Protein AF-A0A0R0LXI9-F1 (afdb_monomer_lite)

Foldseek 3Di:
DCVVPFQAADAVVFDKDKDKDWPWDDDDPPPDDGPPDTWMKIKIWGVVDVVIGIDIDTFPDDDPVRVVCVCPPPSHPNHDD

Secondary structure (DSSP, 8-state):
-GGGS------TTPPEEEEEEE-PPPPSTT-SPPPSS--EEEEEEETTSSSPEEEEEEES---HHHHHHHHHSTTSTTTT-

Sequence (81 aa):
HFERNPVKLGGPGVIIQCDETMLNHKIKAHRGRMPTQQVWAFVIVDTSFTPARGYAEIVPDRSATTLLSIINTSRISNLHR

Organism: NCBI:txid146866

Radius of gyration: 15.47 Å; chains: 1; bounding box: 48×25×29 Å

pLDDT: mean 80.15, std 15.42, range [40.75, 95.19]

Structure (mmCIF, N/CA/C/O backbone):
data_AF-A0A0R0LXI9-F1
#
_entry.id   AF-A0A0R0LXI9-F1
#
loop_
_atom_site.group_PDB
_atom_site.id
_atom_site.type_symbol
_atom_site.label_atom_id
_atom_site.label_alt_id
_atom_site.label_comp_id
_atom_site.label_asym_id
_atom_site.label_entity_id
_atom_site.label_seq_id
_atom_site.pdbx_PDB_ins_code
_atom_site.Cartn_x
_atom_site.Cartn_y
_atom_site.Cartn_z
_atom_site.occupancy
_atom_site.B_iso_or_equiv
_atom_site.auth_seq_id
_atom_site.auth_comp_id
_atom_site.auth_asym_id
_atom_site.auth_atom_id
_atom_site.pdbx_PDB_model_num
ATOM 1 N N . HIS A 1 1 ? -7.814 -16.278 -6.767 1.00 43.41 1 HIS A N 1
ATOM 2 C CA . HIS A 1 1 ? -8.527 -16.695 -5.531 1.00 43.41 1 HIS A CA 1
ATOM 3 C C . HIS A 1 1 ? -9.070 -15.487 -4.751 1.00 43.41 1 HIS A C 1
ATOM 5 O O . HIS A 1 1 ? -10.241 -15.507 -4.404 1.00 43.41 1 HIS A O 1
ATOM 11 N N . PHE A 1 2 ? -8.292 -14.412 -4.550 1.00 43.25 2 PHE A N 1
ATOM 12 C CA . PHE A 1 2 ? -8.722 -13.190 -3.836 1.00 43.25 2 PHE A CA 1
ATOM 13 C C . PHE A 1 2 ? -9.674 -12.253 -4.602 1.00 43.25 2 PHE A C 1
ATOM 15 O O . PHE A 1 2 ? -10.352 -11.441 -3.989 1.00 43.25 2 PHE A O 1
ATOM 22 N N . GLU A 1 3 ? -9.799 -12.397 -5.923 1.00 52.78 3 GLU A N 1
ATOM 23 C CA . GLU A 1 3 ? -10.726 -11.587 -6.737 1.00 52.78 3 GLU A CA 1
ATOM 24 C C . GLU A 1 3 ? -12.204 -11.768 -6.366 1.00 52.78 3 GLU A C 1
ATOM 26 O O . GLU A 1 3 ? -13.024 -10.900 -6.640 1.00 52.78 3 GLU A O 1
ATOM 31 N N . ARG A 1 4 ? -12.550 -12.891 -5.724 1.00 52.69 4 ARG A N 1
ATOM 32 C CA . ARG A 1 4 ? -13.927 -13.219 -5.335 1.00 52.69 4 ARG A CA 1
ATOM 33 C C . ARG A 1 4 ? -14.296 -12.753 -3.924 1.00 52.69 4 ARG A C 1
ATOM 35 O O . ARG A 1 4 ? -15.473 -12.787 -3.585 1.00 52.69 4 ARG A O 1
ATOM 42 N N . ASN A 1 5 ? -13.326 -12.338 -3.105 1.00 60.94 5 ASN A N 1
ATOM 43 C CA . ASN A 1 5 ? -13.586 -11.848 -1.751 1.00 60.94 5 ASN A CA 1
ATOM 44 C C . ASN A 1 5 ? -12.559 -10.763 -1.365 1.00 60.94 5 ASN A C 1
ATOM 46 O O . ASN A 1 5 ? -11.446 -11.105 -0.956 1.00 60.94 5 ASN A O 1
ATOM 50 N N . PRO A 1 6 ? -12.891 -9.471 -1.543 1.00 67.69 6 PRO A N 1
ATOM 51 C CA . PRO A 1 6 ? -11.967 -8.372 -1.275 1.00 67.69 6 PRO A CA 1
ATOM 52 C C . PRO A 1 6 ? -11.556 -8.306 0.204 1.00 67.69 6 PRO A C 1
ATOM 54 O O . PRO A 1 6 ? -12.380 -8.496 1.102 1.00 67.69 6 PRO A O 1
ATOM 57 N N . VAL A 1 7 ? -10.276 -8.012 0.461 1.00 75.94 7 VAL A N 1
ATOM 58 C CA . VAL A 1 7 ? -9.727 -7.869 1.820 1.00 75.94 7 VAL A CA 1
ATOM 59 C C . VAL A 1 7 ? -10.172 -6.539 2.417 1.00 75.94 7 VAL A C 1
ATOM 61 O O . VAL A 1 7 ? -9.501 -5.532 2.266 1.00 75.94 7 VAL A O 1
ATOM 64 N N . LYS A 1 8 ? -11.289 -6.536 3.141 1.00 80.88 8 LYS A N 1
ATOM 65 C CA . LYS A 1 8 ? -11.795 -5.325 3.800 1.00 80.88 8 LYS A CA 1
ATOM 66 C C . LYS A 1 8 ? -10.806 -4.827 4.861 1.00 80.88 8 LYS A C 1
ATOM 68 O O . LYS A 1 8 ? -10.635 -5.485 5.891 1.00 80.88 8 LYS A O 1
ATOM 73 N N . LEU A 1 9 ? -10.200 -3.675 4.596 1.00 86.12 9 LEU A N 1
ATOM 74 C CA . LEU A 1 9 ? -9.300 -2.932 5.480 1.00 86.12 9 LEU A CA 1
ATOM 75 C C . LEU A 1 9 ? -9.870 -1.522 5.689 1.00 86.12 9 LEU A C 1
ATOM 77 O O . LEU A 1 9 ? -10.606 -1.020 4.840 1.00 86.12 9 LEU A O 1
ATOM 81 N N . GLY A 1 10 ? -9.526 -0.878 6.797 1.00 85.88 10 GLY A N 1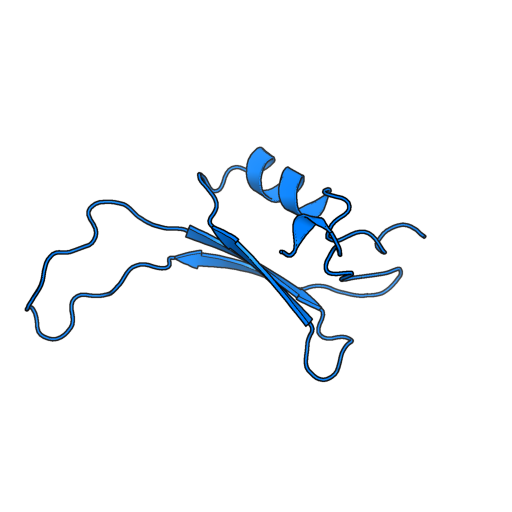
ATOM 82 C CA . GLY A 1 10 ? -9.952 0.482 7.103 1.00 85.88 10 GLY A CA 1
ATOM 83 C C . GLY A 1 10 ? -11.431 0.604 7.482 1.00 85.88 10 GLY A C 1
ATOM 84 O O . GLY A 1 10 ? -12.136 -0.373 7.741 1.00 85.88 10 GLY A O 1
AT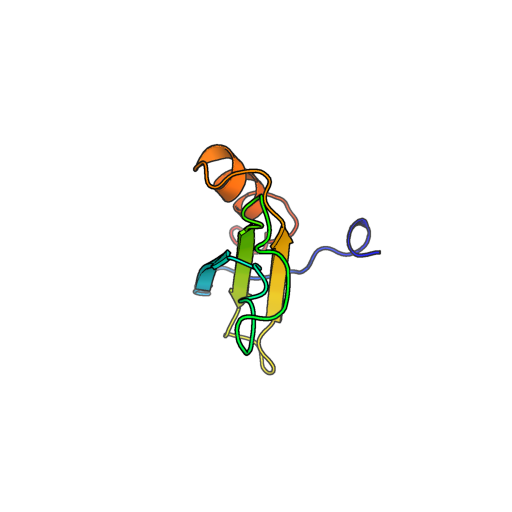OM 85 N N . GLY A 1 11 ? -11.899 1.849 7.536 1.00 84.62 11 GLY A N 1
ATOM 86 C CA . GLY A 1 11 ? -13.210 2.217 8.069 1.00 84.62 11 GLY A CA 1
ATOM 87 C C . GLY A 1 11 ? -13.213 3.658 8.581 1.00 84.62 11 GLY A C 1
ATOM 88 O O . GLY A 1 11 ? -12.134 4.232 8.761 1.00 84.62 11 GLY A O 1
ATOM 89 N N . PRO A 1 12 ? -14.381 4.262 8.855 1.00 83.69 12 PRO A N 1
ATOM 90 C CA . PRO A 1 12 ? -14.443 5.557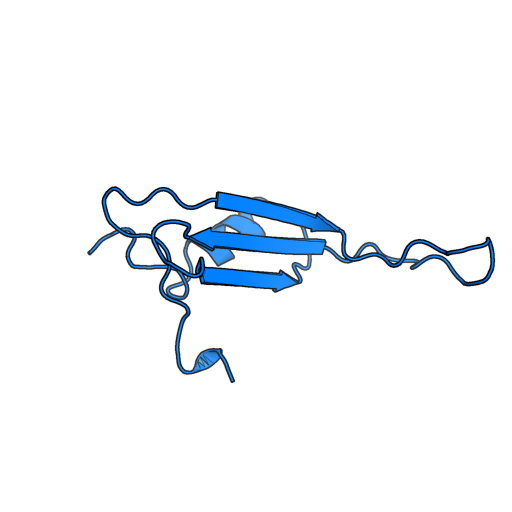 9.522 1.00 83.69 12 PRO A CA 1
ATOM 91 C C . PRO A 1 12 ? -13.678 5.527 10.852 1.00 83.69 12 PRO A C 1
ATOM 93 O O . PRO A 1 12 ? -13.909 4.661 11.694 1.00 83.69 12 PRO A O 1
ATOM 96 N N . GLY A 1 13 ? -12.741 6.459 11.032 1.00 86.00 13 GLY A N 1
ATOM 97 C CA . GLY A 1 13 ? -11.911 6.544 12.239 1.00 86.00 13 GLY A CA 1
ATOM 98 C C . GLY A 1 13 ? -10.809 5.482 12.359 1.00 86.00 13 GLY A C 1
ATOM 99 O O . GLY A 1 13 ? -10.075 5.500 13.345 1.00 86.00 13 GLY A O 1
ATOM 100 N N . VAL A 1 14 ? -10.654 4.587 11.377 1.00 88.94 14 VAL A N 1
ATOM 101 C CA . VAL A 1 14 ? -9.579 3.586 11.357 1.00 88.94 14 VAL A CA 1
ATOM 102 C C . VAL A 1 14 ? -8.376 4.135 10.600 1.00 88.94 14 VAL A C 1
ATOM 104 O O . VAL A 1 14 ? -8.482 4.541 9.443 1.00 88.94 14 VAL A O 1
ATOM 107 N N . ILE A 1 15 ? -7.215 4.112 11.250 1.00 88.31 15 ILE A N 1
ATOM 108 C CA . ILE A 1 15 ? -5.936 4.452 10.628 1.00 88.31 15 ILE A CA 1
ATOM 109 C C . ILE A 1 15 ? -5.324 3.170 10.068 1.00 88.31 15 ILE A C 1
ATOM 111 O O . ILE A 1 15 ? -5.092 2.214 10.805 1.00 88.31 15 ILE A O 1
ATOM 115 N N . ILE A 1 16 ? -5.042 3.171 8.768 1.00 90.38 16 ILE A N 1
ATOM 116 C CA . ILE A 1 16 ? -4.298 2.105 8.091 1.00 90.38 16 ILE A CA 1
ATOM 117 C C . ILE A 1 16 ? -2.849 2.539 7.858 1.00 90.38 16 ILE A C 1
ATOM 119 O O . ILE A 1 16 ? -2.554 3.730 7.744 1.00 90.38 16 ILE A O 1
ATOM 123 N N . GLN A 1 17 ? -1.946 1.569 7.775 1.00 92.88 17 GLN A N 1
ATOM 124 C CA . GLN A 1 17 ? -0.540 1.780 7.447 1.00 92.88 17 GLN A CA 1
ATOM 125 C C . GLN A 1 17 ? -0.280 1.327 6.014 1.00 92.88 17 GLN A C 1
ATOM 127 O O . GLN A 1 17 ? -0.661 0.217 5.651 1.00 92.88 17 GLN A O 1
ATOM 132 N N . CYS A 1 18 ? 0.381 2.166 5.220 1.00 92.00 18 CYS A N 1
ATOM 133 C CA . CYS A 1 18 ? 0.764 1.859 3.845 1.00 92.00 18 CYS A CA 1
ATOM 134 C C . CYS A 1 18 ? 2.283 1.965 3.709 1.00 92.00 18 CYS A C 1
ATOM 136 O O . CYS A 1 18 ? 2.865 2.921 4.221 1.00 92.00 18 CYS A O 1
ATOM 138 N N . ASP A 1 19 ? 2.907 1.020 3.014 1.00 93.69 19 ASP A N 1
ATOM 139 C CA . ASP A 1 19 ? 4.351 1.027 2.775 1.00 93.69 19 ASP A CA 1
ATOM 140 C C . ASP A 1 19 ? 4.716 0.415 1.415 1.00 93.69 19 ASP A C 1
ATOM 142 O O . ASP A 1 19 ? 3.980 -0.401 0.852 1.00 93.69 19 ASP A O 1
ATOM 146 N N . GLU A 1 20 ? 5.878 0.802 0.898 1.00 93.50 20 GLU A N 1
ATOM 147 C CA . GLU A 1 20 ? 6.470 0.271 -0.327 1.00 93.50 20 GLU A CA 1
ATOM 148 C C . GLU A 1 20 ? 7.722 -0.536 0.010 1.00 93.50 20 GLU A C 1
ATOM 150 O O . GLU A 1 20 ? 8.694 -0.021 0.562 1.00 93.50 20 GLU A O 1
ATOM 155 N N . THR A 1 21 ? 7.745 -1.808 -0.383 1.00 93.06 21 THR A N 1
ATOM 156 C CA . THR A 1 21 ? 8.860 -2.706 -0.080 1.00 93.06 21 THR A CA 1
ATOM 157 C C . THR A 1 21 ? 9.483 -3.285 -1.343 1.00 93.06 21 THR A C 1
ATOM 159 O O . THR A 1 21 ? 8.795 -3.733 -2.261 1.00 93.06 21 THR A O 1
ATOM 162 N N . MET A 1 22 ? 10.814 -3.287 -1.403 1.00 91.44 22 MET A N 1
ATOM 163 C CA . MET A 1 22 ? 11.554 -3.912 -2.496 1.00 91.44 22 MET A CA 1
ATOM 164 C C . MET A 1 22 ? 11.795 -5.393 -2.179 1.00 91.44 22 MET A C 1
ATOM 166 O O . MET A 1 22 ? 12.495 -5.729 -1.224 1.00 91.44 22 MET A O 1
ATOM 170 N N . LEU A 1 23 ? 11.278 -6.286 -3.022 1.00 87.56 23 LEU A N 1
ATOM 171 C CA . LEU A 1 23 ? 11.297 -7.744 -2.846 1.00 87.56 23 LEU A CA 1
ATOM 172 C C . LEU A 1 23 ? 12.491 -8.435 -3.526 1.00 87.56 23 LEU A C 1
ATOM 174 O O . LEU A 1 23 ? 12.396 -9.570 -3.990 1.00 87.56 23 LEU A O 1
ATOM 178 N N . ASN A 1 24 ? 13.640 -7.771 -3.590 1.00 82.88 24 ASN A N 1
ATOM 179 C CA . ASN A 1 24 ? 14.821 -8.341 -4.231 1.00 82.88 24 ASN A CA 1
ATOM 180 C C . ASN A 1 24 ? 15.575 -9.292 -3.296 1.00 82.88 24 ASN A C 1
ATOM 182 O O . ASN A 1 24 ? 15.910 -8.935 -2.161 1.00 82.88 24 ASN A O 1
ATOM 186 N N . HIS A 1 25 ? 15.954 -10.477 -3.793 1.00 71.94 25 HIS A N 1
ATOM 187 C CA . HIS A 1 25 ? 16.916 -11.313 -3.081 1.00 71.94 25 HIS A CA 1
ATOM 188 C C . HIS A 1 25 ? 18.272 -10.602 -3.058 1.00 71.94 25 HIS A C 1
ATOM 190 O O . HIS A 1 25 ? 18.886 -10.332 -4.091 1.00 71.94 25 HIS A O 1
ATOM 196 N N . LYS A 1 26 ? 18.773 -10.296 -1.859 1.00 68.44 26 LYS A N 1
ATOM 197 C CA . LYS A 1 26 ? 20.187 -9.945 -1.707 1.00 68.44 26 LYS A CA 1
ATOM 198 C C . LYS A 1 26 ? 21.008 -11.192 -2.020 1.00 68.44 26 LYS A C 1
ATOM 200 O O . LYS A 1 26 ? 20.711 -12.267 -1.494 1.00 68.44 26 LYS A O 1
ATOM 205 N N . ILE A 1 27 ? 22.052 -11.055 -2.839 1.00 66.06 27 ILE A N 1
ATOM 206 C CA . ILE A 1 27 ? 23.049 -12.121 -2.968 1.00 66.06 27 ILE A CA 1
ATOM 207 C C . ILE A 1 27 ? 23.632 -12.357 -1.57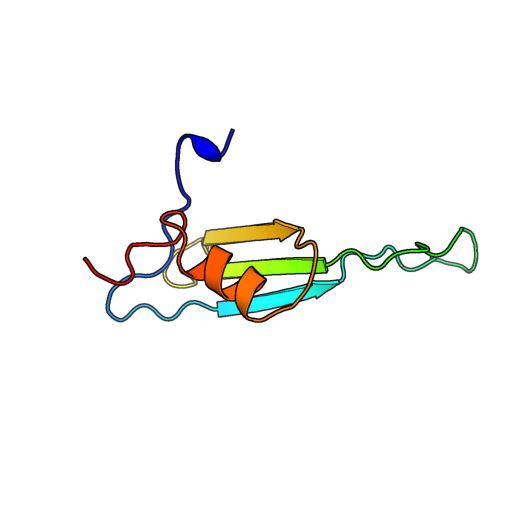5 1.00 66.06 27 ILE A C 1
ATOM 209 O O . ILE A 1 27 ? 24.244 -11.462 -0.991 1.00 66.06 27 ILE A O 1
ATOM 213 N N . LYS A 1 28 ? 23.454 -13.565 -1.044 1.00 68.94 28 LYS A N 1
ATOM 214 C CA . LYS A 1 28 ? 24.127 -13.989 0.183 1.00 68.94 28 LYS A CA 1
ATOM 215 C C . LYS A 1 28 ? 25.482 -14.600 -0.193 1.00 68.94 28 LYS A C 1
ATOM 217 O O . LYS A 1 28 ? 25.575 -15.359 -1.153 1.00 68.94 28 LYS A O 1
ATOM 222 N N . ALA A 1 29 ? 26.533 -14.251 0.551 1.00 73.44 29 ALA A N 1
ATOM 223 C CA . ALA A 1 29 ? 27.887 -14.802 0.401 1.00 73.44 29 ALA A CA 1
ATOM 224 C C . ALA A 1 29 ? 28.559 -14.608 -0.981 1.00 73.44 29 ALA A C 1
ATOM 226 O O . ALA A 1 29 ? 29.332 -15.463 -1.405 1.00 73.44 29 ALA A O 1
ATOM 227 N N . HIS A 1 30 ? 28.264 -13.515 -1.701 1.00 68.69 30 HIS A N 1
ATOM 228 C CA . HIS A 1 30 ? 28.796 -13.230 -3.051 1.00 68.69 30 HIS A CA 1
ATOM 229 C C . HIS A 1 30 ? 28.558 -14.340 -4.097 1.00 68.69 30 HIS A C 1
ATOM 231 O O . HIS A 1 30 ? 29.142 -14.312 -5.178 1.00 68.69 30 HIS A O 1
ATOM 237 N N . ARG A 1 31 ? 27.688 -15.316 -3.804 1.00 66.62 31 ARG A N 1
ATOM 238 C CA . ARG A 1 31 ? 27.351 -16.422 -4.703 1.00 66.62 31 ARG A CA 1
ATOM 239 C C . ARG A 1 31 ? 25.937 -16.233 -5.229 1.00 66.62 31 ARG A C 1
ATOM 241 O O . ARG A 1 31 ? 24.969 -16.348 -4.485 1.00 66.62 31 ARG A O 1
ATOM 248 N N . GLY A 1 32 ? 25.825 -15.943 -6.520 1.00 69.88 32 GLY A N 1
ATOM 249 C CA . GLY A 1 32 ? 24.547 -15.801 -7.216 1.00 69.88 32 GLY A CA 1
ATOM 250 C C . GLY A 1 32 ? 24.524 -14.609 -8.165 1.00 69.88 32 GLY A C 1
ATOM 251 O O . GLY A 1 32 ? 25.476 -13.837 -8.240 1.00 69.88 32 GLY A O 1
ATOM 252 N N . ARG A 1 33 ? 23.424 -14.468 -8.907 1.00 69.00 33 ARG A N 1
ATOM 253 C CA . ARG A 1 33 ? 23.175 -13.311 -9.775 1.00 69.00 33 ARG A CA 1
ATOM 254 C C . ARG A 1 33 ? 22.285 -12.313 -9.047 1.00 69.00 33 ARG A C 1
ATOM 256 O O . ARG A 1 33 ? 21.304 -12.712 -8.412 1.00 69.00 33 ARG A O 1
ATOM 263 N N . MET A 1 34 ? 22.631 -11.030 -9.142 1.00 69.06 34 MET A N 1
ATOM 264 C CA . MET A 1 34 ? 21.759 -9.969 -8.651 1.00 69.06 34 MET A CA 1
ATOM 265 C C . MET A 1 34 ? 20.501 -9.983 -9.519 1.00 69.06 34 MET A C 1
ATOM 267 O O . MET A 1 34 ? 20.621 -10.194 -10.731 1.00 69.06 34 MET A O 1
ATOM 271 N N . PRO A 1 35 ? 19.310 -9.782 -8.935 1.00 71.88 35 PRO A N 1
ATOM 272 C CA . PRO A 1 35 ? 18.133 -9.532 -9.745 1.00 71.88 35 PRO A CA 1
ATOM 273 C C . PRO A 1 35 ? 18.416 -8.316 -10.634 1.00 71.88 35 PRO A C 1
ATOM 275 O O . PRO A 1 35 ? 18.842 -7.267 -10.152 1.00 71.88 35 PRO A O 1
ATOM 278 N N . THR A 1 36 ? 18.244 -8.487 -11.944 1.00 78.25 36 THR A N 1
ATOM 279 C CA . THR A 1 36 ? 18.493 -7.437 -12.945 1.00 78.25 36 THR A CA 1
ATOM 280 C C . THR A 1 36 ? 17.408 -6.366 -12.933 1.00 78.25 36 THR A C 1
ATOM 282 O O . THR A 1 36 ? 17.616 -5.271 -13.445 1.00 78.25 36 THR A O 1
ATOM 285 N N . GLN A 1 37 ? 16.260 -6.673 -12.330 1.00 81.81 37 GLN A N 1
ATOM 286 C CA . GLN A 1 37 ? 15.121 -5.782 -12.179 1.00 81.81 37 GLN A CA 1
ATOM 287 C C . GLN A 1 37 ? 14.732 -5.691 -10.707 1.00 81.81 37 GLN A C 1
ATOM 289 O O . GLN A 1 37 ? 14.844 -6.662 -9.959 1.00 81.81 37 GLN A O 1
ATOM 294 N N . GLN A 1 38 ? 14.294 -4.507 -10.288 1.00 87.38 38 GLN A N 1
ATOM 295 C CA . GLN A 1 38 ? 13.732 -4.318 -8.959 1.00 87.38 38 GLN A CA 1
ATOM 296 C C . GLN A 1 38 ? 12.272 -4.748 -8.961 1.00 87.38 38 GLN A C 1
ATOM 298 O O . GLN A 1 38 ? 11.478 -4.220 -9.734 1.00 87.38 38 GLN A O 1
ATOM 303 N N . VAL A 1 39 ? 11.930 -5.684 -8.081 1.00 90.56 39 VAL A N 1
ATOM 304 C CA . VAL A 1 39 ? 10.539 -6.033 -7.800 1.00 90.56 39 VAL A CA 1
ATOM 305 C C . VAL A 1 39 ? 10.090 -5.222 -6.597 1.00 90.56 39 VAL A C 1
ATOM 307 O O . VAL A 1 39 ? 10.739 -5.249 -5.552 1.00 90.56 39 VAL A O 1
ATOM 310 N N . TRP A 1 40 ? 8.978 -4.515 -6.744 1.00 93.94 40 TRP A N 1
ATOM 311 C CA . TRP A 1 40 ? 8.379 -3.715 -5.685 1.00 93.94 40 TRP A CA 1
ATOM 312 C C . TRP A 1 40 ? 7.010 -4.272 -5.332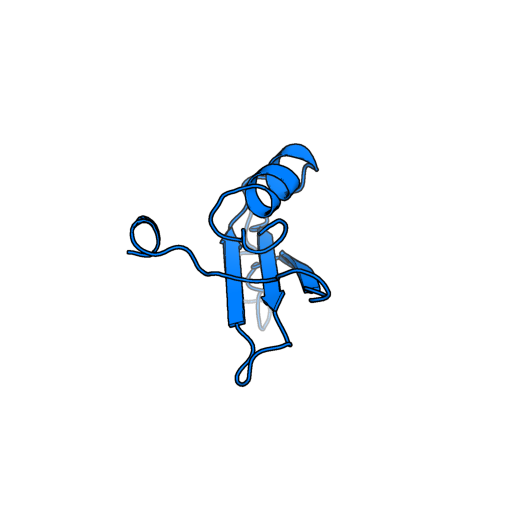 1.00 93.94 40 TRP A C 1
ATOM 314 O O . TRP A 1 40 ? 6.278 -4.741 -6.201 1.00 93.94 40 TRP A O 1
ATOM 324 N N . ALA A 1 41 ? 6.668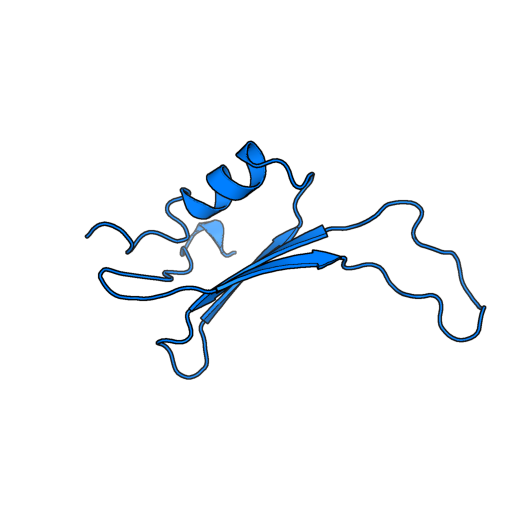 -4.214 -4.055 1.00 94.12 41 ALA A N 1
ATOM 325 C CA . ALA A 1 41 ? 5.332 -4.490 -3.573 1.00 94.12 41 ALA A CA 1
ATOM 326 C C . ALA A 1 41 ? 4.820 -3.311 -2.761 1.00 94.12 41 ALA A C 1
ATOM 328 O O . ALA A 1 41 ? 5.569 -2.676 -2.018 1.00 94.12 41 ALA A O 1
ATOM 329 N N . PHE A 1 42 ? 3.529 -3.055 -2.901 1.00 94.25 42 PHE A N 1
ATOM 330 C CA . PHE A 1 42 ? 2.807 -2.114 -2.072 1.00 94.25 42 PHE A CA 1
ATOM 331 C C . PHE A 1 42 ? 2.013 -2.890 -1.029 1.00 94.25 42 PHE A C 1
ATOM 333 O O . PHE A 1 42 ? 1.337 -3.870 -1.356 1.00 94.25 42 PHE A O 1
ATOM 340 N N . VAL A 1 43 ? 2.141 -2.482 0.230 1.00 93.25 43 VAL A N 1
ATOM 341 C CA . VAL A 1 43 ? 1.590 -3.181 1.389 1.00 93.25 43 VAL A CA 1
ATOM 342 C C . VAL A 1 43 ? 0.677 -2.237 2.149 1.00 93.25 43 VAL A C 1
ATOM 344 O O . VAL A 1 43 ? 1.028 -1.087 2.390 1.00 93.25 43 VAL A O 1
ATOM 347 N N . ILE A 1 44 ? -0.488 -2.740 2.544 1.00 92.00 44 ILE A N 1
ATOM 348 C CA . ILE A 1 44 ? -1.464 -2.022 3.358 1.00 92.00 44 ILE A CA 1
ATOM 349 C C . ILE A 1 44 ? -1.842 -2.905 4.537 1.00 92.00 44 ILE A C 1
ATOM 351 O O . ILE A 1 44 ? -2.215 -4.064 4.354 1.00 92.00 44 ILE A O 1
ATOM 355 N N . VAL A 1 45 ? -1.750 -2.362 5.746 1.00 91.88 45 VAL A N 1
ATOM 356 C CA . VAL A 1 45 ? -2.020 -3.072 6.994 1.00 91.88 45 VAL A CA 1
ATOM 357 C C . VAL A 1 45 ? -3.029 -2.298 7.826 1.00 91.88 45 VAL A C 1
ATOM 359 O O . VAL A 1 45 ? -2.862 -1.112 8.103 1.00 91.88 45 VAL A O 1
ATOM 362 N N . ASP A 1 46 ? -4.064 -3.003 8.261 1.00 92.12 46 ASP A N 1
ATOM 363 C CA . ASP A 1 46 ? -5.021 -2.540 9.250 1.00 92.12 46 ASP A CA 1
ATOM 364 C C . ASP A 1 46 ? -4.701 -3.181 10.605 1.00 92.12 46 ASP A C 1
ATOM 366 O O . ASP A 1 46 ? -4.851 -4.395 10.804 1.00 92.12 46 ASP A O 1
ATOM 370 N N . THR A 1 47 ? -4.234 -2.346 11.531 1.00 92.31 47 THR A N 1
ATOM 371 C CA . THR A 1 47 ? -3.834 -2.733 12.888 1.00 92.31 47 THR A CA 1
ATOM 372 C C . THR A 1 47 ? -4.980 -2.656 13.897 1.00 92.31 47 THR A C 1
ATOM 374 O O . THR A 1 47 ? -4.772 -2.970 15.066 1.00 92.31 47 THR A O 1
ATOM 377 N N . SER A 1 48 ? -6.197 -2.296 13.469 1.00 91.50 48 SER A N 1
ATOM 378 C CA . SER A 1 48 ? -7.396 -2.375 14.316 1.00 91.50 48 SER A CA 1
ATOM 379 C C . SER A 1 48 ? -7.878 -3.817 14.540 1.00 91.50 48 SER A C 1
ATOM 381 O O . SER A 1 48 ? -8.675 -4.073 15.443 1.00 91.50 48 SER A O 1
ATOM 383 N N . PHE A 1 49 ? -7.374 -4.775 13.752 1.00 88.56 49 PHE A N 1
ATOM 384 C CA . PHE A 1 49 ? -7.638 -6.206 13.905 1.00 88.56 49 PHE A CA 1
ATOM 385 C C . PHE A 1 49 ? -6.533 -6.925 14.689 1.00 88.56 49 PHE A C 1
ATOM 387 O O . PHE A 1 49 ? -5.357 -6.580 14.592 1.00 88.56 49 PHE A O 1
ATOM 394 N N . THR A 1 50 ? -6.912 -8.013 15.369 1.00 92.00 50 THR A N 1
ATOM 395 C CA . THR A 1 50 ? -5.977 -8.944 16.019 1.00 92.00 50 THR A CA 1
ATOM 396 C C . THR A 1 50 ? -6.252 -10.380 15.542 1.00 92.00 50 THR A C 1
ATOM 398 O O . THR A 1 50 ? -7.316 -10.917 15.857 1.00 92.00 50 THR A O 1
ATOM 401 N N . PRO A 1 51 ? -5.332 -11.024 14.794 1.00 91.31 51 PRO A N 1
ATOM 402 C CA . PRO A 1 51 ? -4.099 -10.448 14.251 1.00 91.31 51 PRO A CA 1
ATOM 403 C C . PRO A 1 51 ? -4.387 -9.359 13.204 1.00 91.31 51 PRO A C 1
ATOM 405 O O . PRO A 1 51 ? -5.465 -9.342 12.603 1.00 91.31 51 PRO A O 1
ATOM 408 N N . ALA A 1 52 ? -3.412 -8.472 12.984 1.00 91.69 52 ALA A N 1
ATOM 409 C CA . ALA A 1 52 ? -3.514 -7.415 11.981 1.00 91.69 52 ALA A CA 1
ATOM 410 C C . ALA A 1 52 ? -3.847 -8.003 10.604 1.00 91.69 52 ALA A C 1
ATOM 412 O O . ALA A 1 52 ? -3.374 -9.084 10.235 1.00 91.69 52 ALA A O 1
ATOM 413 N N . ARG A 1 53 ? -4.667 -7.286 9.834 1.00 90.38 53 ARG A N 1
ATOM 414 C CA . ARG A 1 53 ? -5.036 -7.700 8.477 1.00 90.38 53 ARG A CA 1
ATOM 415 C C . ARG A 1 53 ? -4.185 -6.949 7.474 1.00 90.38 53 ARG A C 1
ATOM 417 O O . ARG A 1 53 ? -4.064 -5.734 7.559 1.00 90.38 53 ARG A O 1
ATOM 424 N N . GLY A 1 54 ? -3.608 -7.679 6.528 1.00 89.19 54 GLY A N 1
ATOM 425 C CA . GLY A 1 54 ? -2.731 -7.119 5.510 1.00 89.19 54 GLY A CA 1
ATOM 426 C C . GLY A 1 54 ? -3.201 -7.437 4.098 1.00 89.19 54 GLY A C 1
ATOM 427 O O . GLY A 1 54 ? -3.757 -8.505 3.837 1.00 89.19 54 GLY A O 1
ATOM 428 N N . TYR A 1 55 ? -2.924 -6.514 3.189 1.00 89.81 55 TYR A N 1
ATOM 429 C CA . TYR A 1 55 ? -2.955 -6.701 1.748 1.00 89.81 55 TYR A CA 1
ATOM 430 C C . TYR A 1 55 ? -1.579 -6.347 1.187 1.00 89.81 55 TYR A C 1
ATOM 432 O O . TYR A 1 55 ? -0.984 -5.354 1.596 1.00 89.81 55 TYR A O 1
ATOM 440 N N . ALA A 1 56 ? -1.070 -7.154 0.260 1.00 90.94 56 ALA A N 1
ATOM 441 C CA . ALA A 1 56 ? 0.176 -6.874 -0.437 1.00 90.94 56 ALA A CA 1
ATOM 442 C C . ALA A 1 56 ? 0.046 -7.280 -1.904 1.00 90.94 56 ALA A C 1
ATOM 444 O O . ALA A 1 56 ? -0.458 -8.364 -2.208 1.00 90.94 56 ALA A O 1
ATOM 445 N N . GLU A 1 57 ? 0.523 -6.428 -2.803 1.00 90.69 57 GLU A N 1
ATOM 446 C CA . GLU A 1 57 ? 0.506 -6.674 -4.244 1.00 90.69 57 GLU A CA 1
ATOM 447 C C . GLU A 1 57 ? 1.812 -6.193 -4.876 1.00 90.69 57 GLU A C 1
ATOM 449 O O . GLU A 1 57 ? 2.348 -5.152 -4.498 1.00 90.69 57 GLU A O 1
ATOM 454 N N . ILE A 1 58 ? 2.337 -6.967 -5.831 1.00 93.75 58 ILE A N 1
ATOM 455 C CA . ILE A 1 58 ? 3.488 -6.554 -6.640 1.00 93.75 58 ILE A CA 1
ATOM 456 C C . ILE A 1 58 ? 3.027 -5.438 -7.572 1.00 93.75 58 ILE A C 1
ATOM 458 O O . ILE A 1 58 ? 2.058 -5.616 -8.308 1.00 93.75 58 ILE A O 1
ATOM 462 N N . VAL A 1 59 ? 3.736 -4.314 -7.569 1.00 93.25 59 VAL A N 1
ATOM 463 C CA . VAL A 1 59 ? 3.394 -3.155 -8.396 1.00 93.25 59 VAL A CA 1
ATOM 464 C C . VAL A 1 59 ? 4.354 -3.024 -9.579 1.00 93.25 59 VAL A C 1
ATOM 466 O O . VAL A 1 59 ? 5.559 -3.237 -9.414 1.00 93.25 59 VAL A O 1
ATOM 469 N N . PRO A 1 60 ? 3.852 -2.678 -10.779 1.00 91.12 60 PRO A N 1
ATOM 470 C CA . PRO A 1 60 ? 4.701 -2.468 -11.952 1.00 91.12 60 PRO A CA 1
ATOM 471 C C . PRO A 1 60 ? 5.567 -1.208 -11.817 1.00 91.12 60 PRO A C 1
ATOM 473 O O . PRO A 1 60 ? 6.688 -1.167 -12.320 1.00 91.12 60 PRO A O 1
ATOM 476 N N . ASP A 1 61 ? 5.061 -0.195 -11.111 1.00 92.19 61 ASP A N 1
ATOM 477 C CA . ASP A 1 61 ? 5.756 1.044 -10.797 1.00 92.19 61 ASP A CA 1
ATOM 478 C C . ASP A 1 61 ? 5.241 1.647 -9.482 1.00 92.19 61 ASP A C 1
ATOM 480 O O . ASP A 1 61 ? 4.247 1.203 -8.909 1.00 92.19 61 ASP A O 1
ATOM 484 N N . ARG A 1 62 ? 5.950 2.672 -9.007 1.00 93.00 62 ARG A N 1
ATOM 485 C CA . ARG A 1 62 ? 5.670 3.394 -7.756 1.00 93.00 62 ARG A CA 1
ATOM 486 C C . ARG A 1 62 ? 5.011 4.749 -8.018 1.00 93.00 62 ARG A C 1
ATOM 488 O O . ARG A 1 62 ? 5.170 5.690 -7.244 1.00 93.00 62 ARG A O 1
ATOM 495 N N . SER A 1 63 ? 4.357 4.905 -9.169 1.00 95.19 63 SER A N 1
ATOM 496 C CA . SER A 1 63 ? 3.683 6.158 -9.489 1.00 95.19 63 SER A CA 1
ATOM 497 C C . SER A 1 63 ? 2.490 6.363 -8.561 1.00 95.19 63 SER A C 1
ATOM 499 O O . SER A 1 63 ? 1.813 5.411 -8.163 1.00 95.19 63 SER A O 1
ATOM 501 N N . ALA A 1 64 ? 2.185 7.626 -8.261 1.00 93.62 64 ALA A N 1
ATOM 502 C CA . ALA A 1 64 ? 0.999 7.965 -7.484 1.00 93.62 64 ALA A CA 1
ATOM 503 C C . ALA A 1 64 ? -0.272 7.378 -8.117 1.00 93.62 64 ALA A C 1
ATOM 505 O O . ALA A 1 64 ? -1.136 6.896 -7.399 1.00 93.62 64 ALA A O 1
ATOM 506 N N . THR A 1 65 ? -0.368 7.347 -9.450 1.00 94.31 65 THR A N 1
ATOM 507 C CA . THR A 1 65 ? -1.495 6.744 -10.173 1.00 94.31 65 THR A CA 1
ATOM 508 C C . THR A 1 65 ? -1.657 5.262 -9.844 1.00 94.31 65 THR A C 1
ATOM 510 O O . THR A 1 65 ? -2.756 4.840 -9.483 1.00 94.31 65 THR A O 1
ATOM 513 N N . THR A 1 66 ? -0.573 4.484 -9.910 1.00 92.00 66 THR A N 1
ATOM 514 C CA . THR A 1 66 ? -0.585 3.054 -9.577 1.00 92.00 66 THR A CA 1
ATOM 515 C C . THR A 1 66 ? -0.977 2.833 -8.118 1.00 92.00 66 THR A C 1
ATOM 517 O O . THR A 1 66 ? -1.915 2.085 -7.842 1.00 92.00 66 THR A O 1
ATOM 520 N N . LEU A 1 67 ? -0.348 3.542 -7.178 1.00 91.38 67 LEU A N 1
ATOM 521 C CA . LEU A 1 67 ? -0.620 3.369 -5.746 1.00 91.38 67 LEU A CA 1
ATOM 522 C C . LEU A 1 67 ? -2.037 3.822 -5.359 1.00 91.38 67 LEU A C 1
ATOM 524 O O . LEU A 1 67 ? -2.751 3.101 -4.662 1.00 91.38 67 LEU A O 1
ATOM 528 N N . LEU A 1 68 ? -2.492 4.973 -5.865 1.00 90.25 68 LEU A N 1
ATOM 529 C CA . LEU A 1 68 ? -3.854 5.467 -5.641 1.00 90.25 68 LEU A CA 1
ATOM 530 C C . LEU A 1 68 ? -4.901 4.530 -6.239 1.00 90.25 68 LEU A C 1
ATOM 532 O O . LEU A 1 68 ? -5.962 4.366 -5.643 1.00 90.25 68 LEU A O 1
ATOM 536 N N . SER A 1 69 ? -4.624 3.896 -7.383 1.00 88.81 69 SER A N 1
ATOM 537 C CA . SER A 1 69 ? -5.543 2.910 -7.958 1.00 88.81 69 SER A CA 1
ATOM 538 C C . SER A 1 69 ? -5.759 1.727 -7.010 1.00 88.81 69 SER A C 1
ATOM 540 O O . SER A 1 69 ? -6.898 1.305 -6.822 1.00 88.81 69 SER A O 1
ATOM 542 N N . ILE A 1 70 ? -4.710 1.258 -6.327 1.00 87.94 70 ILE A N 1
ATOM 543 C CA . ILE A 1 70 ? -4.795 0.165 -5.349 1.00 87.94 70 ILE A CA 1
ATOM 544 C C . ILE A 1 70 ? -5.568 0.615 -4.105 1.00 87.94 70 ILE A C 1
ATOM 546 O O . ILE A 1 70 ? -6.471 -0.097 -3.667 1.00 87.94 70 ILE A O 1
ATOM 550 N N . ILE A 1 71 ? -5.274 1.814 -3.585 1.00 85.25 71 ILE A N 1
ATOM 551 C CA . ILE A 1 71 ? -5.970 2.395 -2.423 1.00 85.25 71 ILE A CA 1
ATOM 552 C C . ILE A 1 71 ? -7.470 2.567 -2.700 1.00 85.25 71 ILE A C 1
ATOM 554 O O . ILE A 1 71 ? -8.301 2.196 -1.873 1.00 85.25 71 ILE A O 1
ATOM 558 N N . ASN A 1 72 ? -7.820 3.108 -3.869 1.00 81.25 72 ASN A N 1
ATOM 559 C CA . ASN A 1 72 ? -9.201 3.420 -4.245 1.00 81.25 72 ASN A CA 1
ATOM 560 C C . ASN A 1 72 ? -9.990 2.207 -4.748 1.00 81.25 72 ASN A C 1
ATOM 562 O O . ASN A 1 72 ? -11.211 2.282 -4.899 1.00 81.25 72 ASN A O 1
ATOM 566 N N . THR A 1 73 ? -9.327 1.087 -5.035 1.00 73.88 73 THR A N 1
ATOM 567 C CA . THR A 1 73 ? -10.025 -0.128 -5.451 1.00 73.88 73 THR A CA 1
ATOM 568 C C . THR A 1 73 ? -10.896 -0.633 -4.297 1.00 73.88 73 THR A C 1
ATOM 570 O O . THR A 1 73 ? -10.460 -0.688 -3.146 1.00 73.88 73 THR A O 1
ATOM 573 N N . SER A 1 74 ? -12.112 -1.106 -4.610 1.00 53.12 74 SER A N 1
ATOM 574 C CA . SER A 1 74 ? -13.098 -1.692 -3.672 1.00 53.12 74 SER A CA 1
ATOM 575 C C . SER A 1 74 ? -12.593 -2.894 -2.854 1.00 53.12 74 SER A C 1
ATOM 577 O O . SER A 1 74 ? -13.313 -3.465 -2.034 1.00 53.12 74 SER A O 1
ATOM 579 N N . ARG A 1 75 ? -11.327 -3.270 -3.056 1.00 57.19 75 ARG A N 1
ATOM 580 C CA . ARG A 1 75 ? -10.555 -4.174 -2.218 1.00 57.19 75 ARG A CA 1
ATOM 581 C C . ARG A 1 75 ? -10.375 -3.617 -0.808 1.00 57.19 75 ARG A C 1
ATOM 583 O O . ARG A 1 75 ? -10.454 -4.417 0.102 1.00 57.19 75 ARG A O 1
ATOM 590 N N . ILE A 1 76 ? -10.239 -2.299 -0.624 1.00 56.88 76 ILE A N 1
ATOM 591 C CA . ILE A 1 76 ? -9.882 -1.634 0.655 1.00 56.88 76 ILE A CA 1
ATOM 592 C C . ILE A 1 76 ? -11.061 -0.807 1.213 1.00 56.88 76 ILE A C 1
ATOM 594 O O . ILE A 1 76 ? -10.964 -0.109 2.213 1.00 56.88 76 ILE A O 1
ATOM 598 N N . SER A 1 77 ? -12.232 -0.855 0.576 1.00 49.84 77 SER A N 1
ATOM 599 C CA . SER A 1 77 ? -13.308 0.089 0.876 1.00 49.84 77 SER A CA 1
ATOM 600 C C . SER A 1 77 ? -14.230 -0.388 2.005 1.00 49.84 77 SER A C 1
ATOM 602 O O . SER A 1 77 ? -15.287 -0.967 1.755 1.00 49.84 77 SER A O 1
ATOM 604 N N . ASN A 1 78 ? -13.861 -0.058 3.241 1.00 53.03 78 ASN A N 1
ATOM 605 C CA . ASN A 1 78 ? -14.814 0.467 4.227 1.00 53.03 78 ASN A CA 1
ATOM 606 C C . ASN A 1 78 ? -14.563 1.957 4.528 1.00 53.03 78 ASN A C 1
ATOM 608 O O . ASN A 1 78 ? -15.213 2.514 5.398 1.00 53.03 78 ASN A O 1
ATOM 612 N N . LEU A 1 79 ? -13.671 2.643 3.803 1.00 48.94 79 LEU A N 1
ATOM 613 C CA . LEU A 1 79 ? -13.296 4.035 4.097 1.00 48.94 79 LEU A CA 1
ATOM 614 C C . LEU A 1 79 ? -14.459 5.061 4.030 1.00 48.94 79 LEU A C 1
ATOM 616 O O . LEU A 1 79 ? -14.301 6.175 4.515 1.00 48.94 79 LEU A O 1
ATOM 620 N N . HIS A 1 80 ? -15.617 4.708 3.449 1.00 44.84 80 HIS A N 1
ATOM 621 C CA . HIS A 1 80 ? -16.737 5.633 3.194 1.00 44.84 80 HIS A CA 1
ATOM 622 C C . HIS A 1 80 ? -18.154 5.046 3.405 1.00 44.84 80 HIS A C 1
ATOM 624 O O . HIS A 1 80 ? -19.109 5.549 2.810 1.00 44.84 80 HIS A O 1
ATOM 630 N N . ARG A 1 81 ? -18.337 3.998 4.217 1.00 40.75 81 ARG A N 1
ATOM 631 C CA . ARG A 1 81 ? -19.685 3.556 4.629 1.00 40.75 81 ARG A CA 1
ATOM 632 C C . ARG A 1 81 ? -19.834 3.504 6.136 1.00 40.75 81 ARG A C 1
ATOM 634 O O . ARG A 1 81 ? -18.864 3.075 6.794 1.00 40.75 81 ARG A O 1
#